Protein AF-A0A8R1DMJ0-F1 (afdb_monomer)

Sequence (133 aa):
MSSGPLTRLLKRMRRQTAASEVAPQVSRAVKECQLEQLVHCAEQLGNLHDYQTLLNLYVEALCESGSERKLKNVINELSRSGAPLQVCGLRRAALCDDVIQTIKQRQPAIASRIASGSTTATSIGNTMIRTLF

Secondary structure (DSSP, 8-state):
-PPPHHHHHHHHHHTT---TTS-HHHHHHHHHHHHHHHHHHHHHTT-HHHHHHHHHHHHHHHHHHT-HHHHHHHHHHHT-TTS-SEETTEEHHHHHHHHHHHHHHH-HHHHHHHHHTTS--------------

Foldseek 3Di:
DDDDPLSVVVVVVVVVPPPVPDDPVVVLVVQLVSLVVQLVVCQVVLPPRSNLVSLVVNLVSCLVVVVLVVLLVLLCVLVPPPDDCDGSNHGSVVSSVVSLVVCCVRPVVSSVVSVVVVPPPDDDDDPDDDDDD

Structure (mmCIF, N/CA/C/O backbone):
data_AF-A0A8R1DMJ0-F1
#
_entry.id   AF-A0A8R1DMJ0-F1
#
loop_
_atom_site.group_PDB
_atom_site.id
_atom_site.type_symbol
_atom_site.label_atom_id
_atom_site.label_alt_id
_atom_site.label_comp_id
_atom_site.label_asym_id
_atom_site.label_entity_id
_atom_site.label_seq_id
_atom_site.pdbx_PDB_ins_code
_atom_site.Cartn_x
_atom_site.Cartn_y
_atom_site.Cartn_z
_atom_site.occupancy
_atom_site.B_iso_or_equiv
_atom_site.auth_seq_id
_atom_site.auth_comp_id
_atom_site.auth_asym_id
_atom_site.auth_atom_id
_atom_site.pdbx_PDB_model_num
ATOM 1 N N . MET A 1 1 ? 0.442 -17.582 11.176 1.00 44.44 1 MET A N 1
ATOM 2 C CA . MET A 1 1 ? -0.568 -16.525 10.941 1.00 44.44 1 MET A CA 1
ATOM 3 C C . MET A 1 1 ? -1.262 -16.809 9.615 1.00 44.44 1 MET A C 1
ATOM 5 O O . MET A 1 1 ? -0.574 -17.037 8.626 1.00 44.44 1 MET A O 1
ATOM 9 N N . SER A 1 2 ? -2.589 -16.932 9.609 1.00 52.56 2 SER A N 1
ATOM 10 C CA . SER A 1 2 ? -3.360 -17.360 8.432 1.00 52.56 2 SER A CA 1
ATOM 11 C C . SER A 1 2 ? -3.379 -16.252 7.367 1.00 52.56 2 SER A C 1
ATOM 13 O O . SER A 1 2 ? -3.901 -15.171 7.615 1.00 52.56 2 SER A O 1
ATOM 15 N N . SER A 1 3 ? -2.804 -16.518 6.189 1.00 68.44 3 SER A N 1
ATOM 16 C CA . SER A 1 3 ? -2.891 -15.640 5.010 1.00 68.44 3 SER A CA 1
ATOM 17 C C . SER A 1 3 ? -4.331 -15.633 4.503 1.00 68.44 3 SER A C 1
ATOM 19 O O . SER A 1 3 ? -4.871 -16.709 4.222 1.00 68.44 3 SER A O 1
ATOM 21 N N . GLY A 1 4 ? -4.940 -14.453 4.384 1.00 79.50 4 GLY A N 1
ATOM 22 C CA . GLY A 1 4 ? -6.288 -14.304 3.847 1.00 79.50 4 GLY A CA 1
ATOM 23 C C . GLY A 1 4 ? -6.390 -14.689 2.359 1.00 79.50 4 GLY A C 1
ATOM 24 O O . GLY A 1 4 ? -5.383 -14.962 1.690 1.00 79.50 4 GLY A O 1
ATOM 25 N N . PRO A 1 5 ? -7.616 -14.842 1.836 1.00 85.19 5 PRO A N 1
ATOM 26 C CA . PRO A 1 5 ? -7.850 -15.285 0.464 1.00 85.19 5 PRO A CA 1
ATOM 27 C C . PRO A 1 5 ? -7.147 -14.422 -0.595 1.00 85.19 5 PRO A C 1
ATOM 29 O O . PRO A 1 5 ? -6.589 -14.989 -1.540 1.00 85.19 5 PRO A O 1
ATOM 32 N N . LEU A 1 6 ? -7.099 -13.096 -0.432 1.00 87.12 6 LEU A N 1
ATOM 33 C CA . LEU A 1 6 ? -6.484 -12.200 -1.417 1.00 87.12 6 LEU A CA 1
ATOM 34 C C . LEU A 1 6 ? -4.959 -12.261 -1.379 1.00 87.12 6 LEU A C 1
ATOM 36 O O . LEU A 1 6 ? -4.318 -12.310 -2.428 1.00 87.12 6 LEU A O 1
ATOM 40 N N . THR A 1 7 ? -4.350 -12.358 -0.197 1.00 83.88 7 THR A N 1
ATOM 41 C CA . THR A 1 7 ? -2.896 -12.566 -0.098 1.00 83.88 7 THR A CA 1
ATOM 42 C C . THR A 1 7 ? -2.461 -13.915 -0.680 1.00 83.88 7 THR A C 1
ATOM 44 O O . THR A 1 7 ? -1.400 -14.007 -1.306 1.00 83.88 7 THR A O 1
ATOM 47 N N . ARG A 1 8 ? -3.285 -14.967 -0.558 1.00 85.44 8 ARG A N 1
ATOM 48 C CA . ARG A 1 8 ? -3.045 -16.249 -1.249 1.00 85.44 8 ARG A CA 1
ATOM 49 C C . ARG A 1 8 ? -3.163 -16.117 -2.768 1.00 85.44 8 ARG A C 1
ATOM 51 O O . ARG A 1 8 ? -2.340 -16.697 -3.479 1.00 85.44 8 ARG A O 1
ATOM 58 N N . LEU A 1 9 ? -4.141 -15.357 -3.260 1.00 83.88 9 LEU A N 1
ATOM 59 C CA . LEU A 1 9 ? -4.304 -15.079 -4.688 1.00 83.88 9 LEU A CA 1
ATOM 60 C C . LEU A 1 9 ? -3.104 -14.302 -5.249 1.00 83.88 9 LEU A C 1
ATOM 62 O O . LEU A 1 9 ? -2.508 -14.744 -6.229 1.00 83.88 9 LEU A O 1
ATOM 66 N N . LEU A 1 10 ? -2.668 -13.235 -4.573 1.00 84.50 10 LEU A N 1
ATOM 67 C CA . LEU A 1 10 ? -1.479 -12.456 -4.941 1.00 84.50 10 LEU A CA 1
ATOM 68 C C . LEU A 1 10 ? -0.238 -13.352 -5.086 1.00 84.50 10 LEU A C 1
ATOM 70 O O . LEU A 1 10 ? 0.507 -13.240 -6.059 1.00 84.50 10 LEU A O 1
ATOM 74 N N . LYS A 1 11 ? -0.019 -14.280 -4.143 1.00 83.19 11 LYS A N 1
ATOM 75 C CA . LYS A 1 11 ? 1.100 -15.237 -4.215 1.00 83.19 11 LYS A CA 1
ATOM 76 C C . LYS A 1 11 ? 1.032 -16.128 -5.455 1.00 83.19 11 LYS A C 1
ATOM 78 O O . LYS A 1 11 ? 2.079 -16.452 -6.010 1.00 83.19 11 LYS A O 1
ATOM 83 N N . ARG A 1 12 ? -0.169 -16.530 -5.884 1.00 81.56 12 ARG A N 1
ATOM 84 C CA . ARG A 1 12 ? -0.363 -17.315 -7.113 1.00 81.56 12 ARG A CA 1
ATOM 85 C C . ARG A 1 12 ? -0.101 -16.468 -8.356 1.00 81.56 12 ARG A C 1
ATOM 87 O O . ARG A 1 12 ? 0.644 -16.912 -9.219 1.00 81.56 12 ARG A O 1
ATOM 94 N N . MET A 1 13 ? -0.619 -15.241 -8.397 1.00 78.31 13 MET A N 1
ATOM 95 C CA . MET A 1 13 ? -0.413 -14.318 -9.518 1.00 78.31 13 MET A CA 1
ATOM 96 C C . MET A 1 13 ? 1.066 -13.965 -9.705 1.00 78.31 13 MET A C 1
ATOM 98 O O . MET A 1 13 ? 1.580 -14.060 -10.811 1.00 78.31 13 MET A O 1
ATOM 102 N N . ARG A 1 14 ? 1.803 -13.669 -8.625 1.00 72.69 14 ARG A N 1
ATOM 103 C CA . ARG A 1 14 ? 3.249 -13.375 -8.695 1.00 72.69 14 ARG A CA 1
ATOM 104 C C . ARG A 1 14 ? 4.078 -14.480 -9.349 1.00 72.69 14 ARG A C 1
ATOM 106 O O . ARG A 1 14 ? 5.095 -14.177 -9.958 1.00 72.69 14 ARG A O 1
ATOM 113 N N . ARG A 1 15 ? 3.664 -15.745 -9.226 1.00 64.56 15 ARG A N 1
ATOM 114 C CA . ARG A 1 15 ? 4.347 -16.875 -9.879 1.00 64.56 15 ARG A CA 1
ATOM 115 C C . ARG A 1 15 ? 4.137 -16.902 -11.396 1.00 64.56 15 ARG A C 1
ATOM 117 O O . ARG A 1 15 ? 4.883 -17.589 -12.077 1.00 64.56 15 ARG A O 1
ATOM 124 N N . GLN A 1 16 ? 3.141 -16.181 -11.907 1.00 60.47 16 GLN A N 1
ATOM 125 C CA . GLN A 1 16 ? 2.751 -16.176 -13.317 1.00 60.47 16 GLN A CA 1
ATOM 126 C C . GLN A 1 16 ? 3.253 -14.931 -14.075 1.00 60.47 16 GLN A C 1
ATOM 128 O O . GLN A 1 16 ? 3.423 -14.996 -15.285 1.00 60.47 16 GLN A O 1
ATOM 133 N N . THR A 1 17 ? 3.531 -13.813 -13.392 1.00 56.56 17 THR A N 1
ATOM 134 C CA . THR A 1 17 ? 3.771 -12.496 -14.031 1.00 56.56 17 THR A CA 1
ATOM 135 C C . THR A 1 17 ? 5.246 -12.139 -14.293 1.00 56.56 17 THR A C 1
ATOM 137 O O . THR A 1 17 ? 5.575 -10.966 -14.460 1.00 56.56 17 THR A O 1
ATOM 140 N N . ALA A 1 18 ? 6.171 -13.099 -14.343 1.00 56.38 18 ALA A N 1
ATOM 141 C CA . ALA A 1 18 ? 7.570 -12.815 -14.687 1.00 56.38 18 ALA A CA 1
ATOM 142 C C . ALA A 1 18 ? 7.751 -12.654 -16.213 1.00 56.38 18 ALA A C 1
ATOM 144 O O . ALA A 1 18 ? 8.361 -13.491 -16.870 1.00 56.38 18 ALA A O 1
ATOM 145 N N . ALA A 1 19 ? 7.192 -11.589 -16.793 1.00 59.38 19 ALA A N 1
ATOM 146 C CA . ALA A 1 19 ? 7.379 -11.260 -18.204 1.00 59.38 19 ALA A CA 1
ATOM 147 C C . ALA A 1 19 ? 8.686 -10.468 -18.382 1.00 59.38 19 ALA A C 1
ATOM 149 O O . ALA A 1 19 ? 8.733 -9.267 -18.117 1.00 59.38 19 ALA A O 1
ATOM 150 N N . SER A 1 20 ? 9.751 -11.152 -18.813 1.00 60.69 20 SER A N 1
ATOM 151 C CA . SER A 1 20 ? 11.098 -10.582 -19.005 1.00 60.69 20 SER A CA 1
ATOM 152 C C . SER A 1 20 ? 11.170 -9.459 -20.053 1.00 60.69 20 SER A C 1
ATOM 154 O O . SER A 1 20 ? 12.173 -8.755 -20.117 1.00 60.69 20 SER A O 1
ATOM 156 N N . GLU A 1 21 ? 10.134 -9.292 -20.875 1.00 79.38 21 GLU A N 1
ATOM 157 C CA . GLU A 1 21 ? 10.122 -8.364 -22.016 1.00 79.38 21 GLU A CA 1
ATOM 158 C C . GLU A 1 21 ? 9.532 -6.982 -21.686 1.00 79.38 21 GLU A C 1
ATOM 160 O O . GLU A 1 21 ? 9.609 -6.057 -22.492 1.00 79.38 21 GLU A O 1
ATOM 165 N N . VAL A 1 22 ? 8.937 -6.805 -20.502 1.00 81.25 22 VAL A N 1
ATOM 166 C CA . VAL A 1 22 ? 8.237 -5.562 -20.146 1.00 81.25 22 VAL A CA 1
ATOM 167 C C . VAL A 1 22 ? 9.193 -4.562 -19.497 1.00 81.25 22 VAL A C 1
ATOM 169 O O . VAL A 1 22 ? 9.909 -4.888 -18.549 1.00 81.25 22 VAL A O 1
ATOM 172 N N . ALA A 1 23 ? 9.148 -3.304 -19.949 1.00 85.88 23 ALA A N 1
ATOM 173 C CA . ALA A 1 23 ? 9.940 -2.224 -19.368 1.00 85.88 23 ALA A CA 1
ATOM 174 C C . ALA A 1 23 ? 9.731 -2.126 -17.835 1.00 85.88 23 ALA A C 1
ATOM 176 O O . ALA A 1 23 ? 8.584 -2.130 -17.369 1.00 85.88 23 ALA A O 1
ATOM 177 N N . PRO A 1 24 ? 10.795 -1.946 -17.024 1.00 83.75 24 PRO A N 1
ATOM 178 C CA . PRO A 1 24 ? 10.689 -1.954 -15.560 1.00 83.75 24 PRO A CA 1
ATOM 179 C C . PRO A 1 24 ? 9.730 -0.906 -14.983 1.00 83.75 24 PRO A C 1
ATOM 181 O O . PRO A 1 24 ? 9.188 -1.078 -13.893 1.00 83.75 24 PRO A O 1
ATOM 184 N N . GLN A 1 25 ? 9.528 0.207 -15.691 1.00 87.06 25 GLN A N 1
ATOM 185 C CA . GLN A 1 25 ? 8.574 1.248 -15.301 1.00 87.06 25 GLN A CA 1
ATOM 186 C C . GLN A 1 25 ? 7.124 0.777 -15.466 1.00 87.06 25 GLN A C 1
ATOM 188 O O . GLN A 1 25 ? 6.313 0.967 -14.563 1.00 87.06 25 GLN A O 1
ATOM 193 N N . VAL A 1 26 ? 6.819 0.100 -16.576 1.00 87.69 26 VAL A N 1
ATOM 194 C CA . VAL A 1 26 ? 5.491 -0.464 -16.852 1.00 87.69 26 VAL A CA 1
ATOM 195 C C . VAL A 1 26 ? 5.182 -1.585 -15.862 1.00 87.69 26 VAL A C 1
ATOM 197 O O . VAL A 1 26 ? 4.115 -1.591 -15.258 1.00 87.69 26 VAL A O 1
ATOM 200 N N . SER A 1 27 ? 6.145 -2.476 -15.611 1.00 86.38 27 SER A N 1
ATOM 201 C CA . SER A 1 27 ? 6.006 -3.538 -14.606 1.00 86.38 27 SER A CA 1
ATOM 202 C C . SER A 1 27 ? 5.719 -2.975 -13.204 1.00 86.38 27 SER A C 1
ATOM 204 O O . SER A 1 27 ? 4.813 -3.449 -12.513 1.00 86.38 27 SER A O 1
ATOM 206 N N . ARG A 1 28 ? 6.411 -1.895 -12.806 1.00 87.44 28 ARG A N 1
ATOM 207 C CA . ARG A 1 28 ? 6.132 -1.184 -11.547 1.00 87.44 28 ARG A CA 1
ATOM 208 C C . ARG A 1 28 ? 4.727 -0.587 -11.512 1.00 87.44 28 ARG A C 1
ATOM 210 O O . ARG A 1 28 ? 4.019 -0.814 -10.537 1.00 87.44 28 ARG A O 1
ATOM 217 N N . ALA A 1 29 ? 4.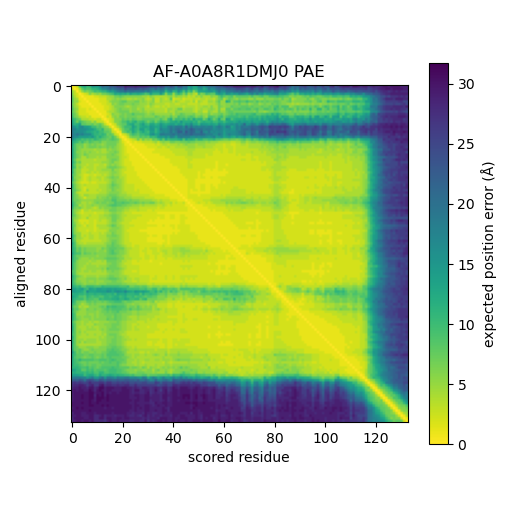300 0.109 -12.563 1.00 89.19 29 ALA A N 1
ATOM 218 C CA . ALA A 1 29 ? 2.959 0.691 -12.630 1.00 89.19 29 ALA A CA 1
ATOM 219 C C . ALA A 1 29 ? 1.858 -0.381 -12.541 1.00 89.19 29 ALA A C 1
ATOM 221 O O . ALA A 1 29 ? 0.889 -0.211 -11.805 1.00 89.19 29 ALA A O 1
ATOM 222 N N . VAL A 1 30 ? 2.034 -1.520 -13.220 1.00 90.12 30 VAL A N 1
ATOM 223 C CA . VAL A 1 30 ? 1.108 -2.660 -13.133 1.00 90.12 30 VAL A CA 1
ATOM 224 C C . VAL A 1 30 ? 1.067 -3.227 -11.713 1.00 90.12 30 VAL A C 1
ATOM 226 O O . VAL A 1 30 ? -0.022 -3.445 -11.186 1.00 90.12 30 VAL A O 1
ATOM 229 N N . LYS A 1 31 ? 2.227 -3.417 -11.065 1.00 89.75 31 LYS A N 1
ATOM 230 C CA . LYS A 1 31 ? 2.311 -3.869 -9.664 1.00 89.75 31 LYS A CA 1
ATOM 231 C C . LYS A 1 31 ? 1.567 -2.913 -8.728 1.00 89.75 31 LYS A C 1
ATOM 233 O O . LYS A 1 31 ? 0.823 -3.379 -7.870 1.00 89.75 31 LYS A O 1
ATOM 238 N N . GLU A 1 32 ? 1.743 -1.602 -8.891 1.00 92.38 32 GLU A N 1
ATOM 239 C CA . GLU A 1 32 ? 1.021 -0.600 -8.099 1.00 92.38 32 GLU A CA 1
ATOM 240 C C . GLU A 1 32 ? -0.495 -0.697 -8.298 1.00 92.38 32 GLU A C 1
ATOM 242 O O . GLU A 1 32 ? -1.216 -0.797 -7.312 1.00 92.38 32 GLU A O 1
ATOM 247 N N . CYS A 1 33 ? -0.976 -0.712 -9.546 1.00 92.81 33 CYS A N 1
ATOM 248 C CA . CYS A 1 33 ? -2.410 -0.796 -9.843 1.00 92.81 33 CYS A CA 1
ATOM 249 C C . CYS A 1 33 ? -3.034 -2.096 -9.316 1.00 92.81 33 CYS A C 1
ATOM 251 O O . CYS A 1 33 ? -4.139 -2.082 -8.781 1.00 92.81 33 CYS A O 1
ATOM 253 N N . GLN A 1 34 ? -2.327 -3.224 -9.434 1.00 91.94 34 GLN A N 1
ATOM 254 C CA . GLN A 1 34 ? -2.787 -4.504 -8.892 1.00 91.94 34 GLN A CA 1
ATOM 255 C C . GLN A 1 34 ? -2.910 -4.462 -7.368 1.00 91.94 34 GLN A C 1
ATOM 257 O O . GLN A 1 34 ? -3.894 -4.950 -6.818 1.00 91.94 34 GLN A O 1
ATOM 262 N N . LEU A 1 35 ? -1.920 -3.891 -6.677 1.00 94.12 35 LEU A N 1
ATOM 263 C CA . LEU A 1 35 ? -1.955 -3.771 -5.220 1.00 94.12 35 LEU A CA 1
ATOM 264 C C . LEU A 1 35 ? -3.069 -2.824 -4.763 1.00 94.12 35 LEU A C 1
ATOM 266 O O . LEU A 1 35 ? -3.802 -3.177 -3.847 1.00 94.12 35 LEU A O 1
ATOM 270 N N . GLU A 1 36 ? -3.249 -1.688 -5.435 1.00 95.25 36 GLU A N 1
ATOM 271 C CA . GLU A 1 36 ? -4.339 -0.737 -5.180 1.00 95.25 36 GLU A CA 1
ATOM 272 C C . GLU A 1 36 ? -5.718 -1.404 -5.303 1.00 95.25 36 GLU A C 1
ATOM 274 O O . GLU A 1 36 ? -6.531 -1.346 -4.380 1.00 95.25 36 GLU A O 1
ATOM 279 N N . GLN A 1 37 ? -5.958 -2.137 -6.394 1.00 94.75 37 GLN A N 1
ATOM 280 C CA . GLN A 1 37 ? -7.198 -2.895 -6.583 1.00 94.75 37 GLN A CA 1
ATOM 281 C C . GLN A 1 37 ? -7.405 -3.952 -5.494 1.00 94.75 37 GLN A C 1
ATOM 283 O O . GLN A 1 37 ? -8.510 -4.098 -4.974 1.00 94.75 37 GLN A O 1
ATOM 288 N N . LEU A 1 38 ? -6.350 -4.676 -5.112 1.00 94.00 38 LEU A N 1
ATOM 289 C CA . LEU A 1 38 ? -6.439 -5.694 -4.068 1.00 94.00 38 LEU A CA 1
ATOM 290 C C . LEU A 1 38 ? -6.735 -5.093 -2.688 1.00 94.00 38 LEU A C 1
ATOM 292 O O . LEU A 1 38 ? -7.477 -5.713 -1.927 1.00 94.00 38 LEU A O 1
ATOM 296 N N . VAL A 1 39 ? -6.217 -3.901 -2.370 1.00 95.31 39 VAL A N 1
ATOM 297 C CA . VAL A 1 39 ? -6.578 -3.166 -1.144 1.00 95.31 39 VAL A CA 1
ATOM 298 C C . VAL A 1 39 ? -8.073 -2.849 -1.136 1.00 95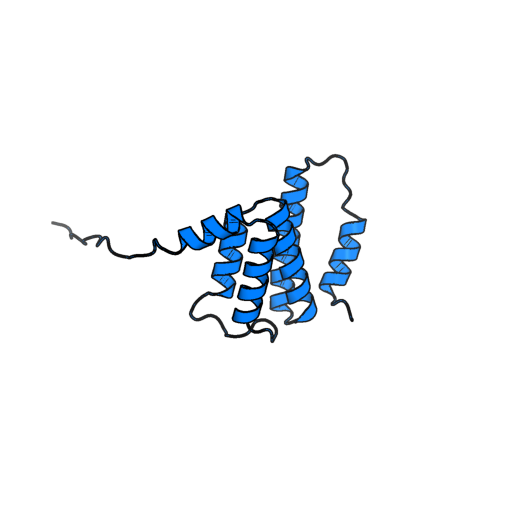.31 39 VAL A C 1
ATOM 300 O O . VAL A 1 39 ? -8.748 -3.165 -0.156 1.00 95.31 39 VAL A O 1
ATOM 303 N N . HIS A 1 40 ? -8.618 -2.326 -2.239 1.00 94.06 40 HIS A N 1
ATOM 304 C CA . HIS A 1 40 ? -10.056 -2.061 -2.350 1.00 94.06 40 HIS A CA 1
ATOM 305 C C . HIS A 1 40 ? -10.902 -3.334 -2.221 1.00 94.06 40 HIS A C 1
ATOM 307 O O . HIS A 1 40 ? -11.904 -3.338 -1.504 1.00 94.06 40 HIS A O 1
ATOM 313 N N . CYS A 1 41 ? -10.492 -4.440 -2.848 1.00 94.25 41 CYS A N 1
ATOM 314 C CA . CYS A 1 41 ? -11.180 -5.721 -2.682 1.00 94.25 41 CYS A CA 1
ATOM 315 C C . CYS A 1 41 ? -11.132 -6.211 -1.227 1.00 94.25 41 CYS A C 1
ATOM 317 O O . CYS A 1 41 ? -12.130 -6.716 -0.717 1.00 94.25 41 CYS A O 1
ATOM 319 N N . ALA A 1 42 ? -9.993 -6.068 -0.544 1.00 93.62 42 ALA A N 1
ATOM 320 C CA . ALA A 1 42 ? -9.857 -6.474 0.853 1.00 93.62 42 ALA A CA 1
ATOM 321 C C . ALA A 1 42 ? -10.762 -5.653 1.777 1.00 93.62 42 ALA A C 1
ATOM 323 O O . ALA A 1 42 ? -11.358 -6.212 2.701 1.00 93.62 42 ALA A O 1
ATOM 324 N N . GLU A 1 43 ? -10.903 -4.357 1.482 1.00 93.56 43 GLU A N 1
ATOM 325 C CA . GLU A 1 43 ? -11.811 -3.457 2.187 1.00 93.56 43 GLU A CA 1
ATOM 326 C C . GLU A 1 43 ? -13.265 -3.910 2.058 1.00 93.56 43 GLU A C 1
ATOM 328 O O . GLU A 1 43 ? -13.950 -4.096 3.063 1.00 93.56 43 GLU A O 1
ATOM 333 N N . GLN A 1 44 ? -13.708 -4.172 0.824 1.00 92.69 44 GLN A N 1
ATOM 334 C CA . GLN A 1 44 ? -15.068 -4.625 0.521 1.00 92.69 44 GLN A CA 1
ATOM 335 C C . GLN A 1 44 ? -15.399 -5.985 1.144 1.00 92.69 44 GLN A C 1
ATOM 337 O O . GLN A 1 44 ? -16.525 -6.206 1.582 1.00 92.69 44 GLN A O 1
ATOM 342 N N . LEU A 1 45 ? -14.421 -6.892 1.212 1.00 92.19 45 LEU A N 1
ATOM 343 C CA . LEU A 1 45 ? -14.576 -8.189 1.874 1.00 92.19 45 LEU A CA 1
ATOM 344 C C . LEU A 1 45 ? -14.572 -8.086 3.407 1.00 92.19 45 LEU A C 1
ATOM 346 O O . LEU A 1 45 ? -14.844 -9.082 4.078 1.00 92.19 45 LEU A O 1
ATOM 350 N N . GLY A 1 46 ? -14.215 -6.929 3.973 1.00 89.88 46 GLY A N 1
ATOM 351 C CA . GLY A 1 46 ? -14.105 -6.744 5.418 1.00 89.88 46 GLY A CA 1
ATOM 352 C C . GLY A 1 46 ? -12.992 -7.577 6.063 1.00 89.88 46 GLY A C 1
ATOM 353 O O . GLY A 1 46 ? -13.013 -7.791 7.275 1.00 89.88 46 GLY A O 1
ATOM 354 N N . ASN A 1 47 ? -12.024 -8.081 5.286 1.00 89.94 47 ASN A N 1
ATOM 355 C CA . ASN A 1 47 ? -10.976 -8.954 5.808 1.00 89.94 47 ASN A CA 1
ATOM 356 C C . ASN A 1 47 ? -9.808 -8.129 6.364 1.00 89.94 47 ASN A C 1
ATOM 358 O O . ASN A 1 47 ? -8.936 -7.685 5.620 1.00 89.94 47 ASN A O 1
ATOM 362 N N . LEU A 1 48 ? -9.773 -7.988 7.690 1.00 91.31 48 LEU A N 1
ATOM 363 C CA . LEU A 1 48 ? -8.737 -7.270 8.439 1.00 91.31 48 LEU A CA 1
ATOM 364 C C . LEU A 1 48 ? -7.304 -7.639 8.016 1.00 91.31 48 LEU A C 1
ATOM 366 O O . LEU A 1 48 ? -6.477 -6.763 7.767 1.00 91.31 48 LEU A O 1
ATOM 370 N N . HIS A 1 49 ? -7.004 -8.937 7.923 1.00 89.44 49 HIS A N 1
ATOM 371 C CA . HIS A 1 49 ? -5.645 -9.414 7.664 1.00 89.44 49 HIS A CA 1
ATOM 372 C C . HIS A 1 49 ? -5.191 -9.150 6.229 1.00 89.44 49 HIS A C 1
ATOM 374 O O . HIS A 1 49 ? -4.051 -8.730 6.016 1.00 89.44 49 HIS A O 1
ATOM 380 N N . ASP A 1 50 ? -6.063 -9.393 5.248 1.00 91.94 50 ASP A N 1
ATOM 381 C CA . ASP A 1 50 ? -5.771 -9.081 3.852 1.00 91.94 50 ASP A CA 1
ATOM 382 C C . ASP A 1 50 ? -5.631 -7.572 3.664 1.00 91.94 50 ASP A C 1
ATOM 384 O O . ASP A 1 50 ? -4.656 -7.151 3.047 1.00 91.94 50 ASP A O 1
ATOM 388 N N . TYR A 1 51 ? -6.522 -6.762 4.248 1.00 94.69 51 TYR A N 1
ATOM 389 C CA . TYR A 1 51 ? -6.471 -5.307 4.110 1.00 94.69 51 TYR A CA 1
ATOM 390 C C . TYR A 1 51 ? -5.158 -4.739 4.648 1.00 94.69 51 TYR A C 1
ATOM 392 O O . TYR A 1 51 ? -4.441 -4.061 3.916 1.00 94.69 51 TYR A O 1
ATOM 400 N N . GLN A 1 52 ? -4.781 -5.088 5.883 1.00 93.75 52 GLN A N 1
ATOM 401 C CA . GLN A 1 52 ? -3.533 -4.610 6.481 1.00 93.75 52 GLN A CA 1
ATOM 402 C C . GLN A 1 52 ? -2.304 -5.063 5.684 1.00 93.75 52 GLN A C 1
ATOM 404 O O . GLN A 1 52 ? -1.401 -4.272 5.415 1.00 93.75 52 GLN A O 1
ATOM 409 N N . THR A 1 53 ? -2.267 -6.335 5.275 1.00 94.06 53 THR A N 1
ATOM 410 C CA . THR A 1 53 ? -1.121 -6.876 4.532 1.00 94.06 53 THR A CA 1
ATOM 411 C C . THR A 1 53 ? -0.989 -6.220 3.160 1.00 94.06 53 THR A C 1
ATOM 413 O O . THR A 1 53 ? 0.113 -5.861 2.751 1.00 94.06 53 THR A O 1
ATOM 416 N N . LEU A 1 54 ? -2.096 -6.064 2.435 1.00 95.50 54 LEU A N 1
ATOM 417 C CA . LEU A 1 54 ? -2.101 -5.479 1.097 1.00 95.50 54 LEU A CA 1
ATOM 418 C C . LEU A 1 54 ? -1.828 -3.977 1.139 1.00 95.50 54 LEU A C 1
ATOM 420 O O . LEU A 1 54 ? -1.091 -3.498 0.282 1.00 95.50 54 LEU A O 1
ATOM 424 N N . LEU A 1 55 ? -2.331 -3.260 2.149 1.00 96.19 55 LEU A N 1
ATOM 425 C CA . LEU A 1 55 ? -2.022 -1.846 2.359 1.00 96.19 55 LEU A CA 1
ATOM 426 C C . LEU A 1 55 ? -0.521 -1.650 2.591 1.00 96.19 55 LEU A C 1
ATOM 428 O O . LEU A 1 55 ? 0.090 -0.818 1.926 1.00 96.19 55 LEU A O 1
ATOM 432 N N . ASN A 1 56 ? 0.094 -2.466 3.452 1.00 95.38 56 ASN A N 1
ATOM 433 C CA . ASN A 1 56 ? 1.538 -2.409 3.686 1.00 95.38 56 ASN A CA 1
ATOM 434 C C . ASN A 1 56 ? 2.333 -2.701 2.405 1.00 95.38 56 ASN A C 1
ATOM 436 O O . ASN A 1 56 ? 3.224 -1.935 2.049 1.00 95.38 56 ASN A O 1
ATOM 440 N N . LEU A 1 57 ? 1.972 -3.754 1.661 1.00 95.06 57 LEU A N 1
ATOM 441 C CA . LEU A 1 57 ? 2.623 -4.083 0.387 1.00 95.06 57 LEU A CA 1
ATOM 442 C C . LEU A 1 57 ? 2.454 -2.979 -0.664 1.00 95.06 57 LEU A C 1
ATOM 444 O O . LEU A 1 57 ? 3.370 -2.733 -1.449 1.00 95.06 57 LEU A O 1
ATOM 448 N N . TYR A 1 58 ? 1.287 -2.334 -0.700 1.00 96.62 58 TYR A N 1
ATOM 449 C CA . TYR A 1 58 ? 1.018 -1.219 -1.597 1.00 96.62 58 TYR A CA 1
ATOM 450 C C . TYR A 1 58 ? 1.899 -0.019 -1.249 1.00 96.62 58 TYR A C 1
ATOM 452 O O . TYR A 1 58 ? 2.613 0.479 -2.115 1.00 96.62 58 TYR A O 1
ATOM 460 N N . VAL A 1 59 ? 1.929 0.389 0.022 1.00 96.88 59 VAL A N 1
ATOM 461 C CA . VAL A 1 59 ? 2.761 1.503 0.500 1.00 96.88 59 VAL A CA 1
ATOM 462 C C . VAL A 1 59 ? 4.245 1.24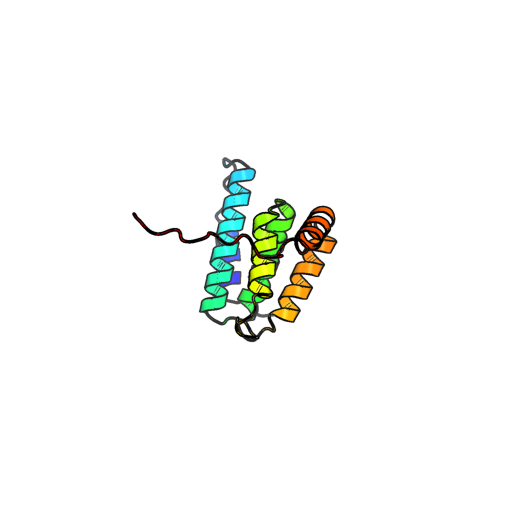2 0.252 1.00 96.88 59 VAL A C 1
ATOM 464 O O . VAL A 1 59 ? 4.944 2.138 -0.222 1.00 96.88 59 VAL A O 1
ATOM 467 N N . GLU A 1 60 ? 4.733 0.025 0.501 1.00 94.88 60 GLU A N 1
ATOM 468 C CA . GLU A 1 60 ? 6.109 -0.359 0.174 1.00 94.88 60 GLU A CA 1
ATOM 469 C C . GLU A 1 60 ? 6.394 -0.222 -1.325 1.00 94.88 60 GLU A C 1
ATOM 471 O O . GLU A 1 60 ? 7.393 0.391 -1.700 1.00 94.88 60 GLU A O 1
ATOM 476 N N . ALA A 1 61 ? 5.499 -0.710 -2.191 1.00 94.12 61 ALA A N 1
ATOM 477 C CA . ALA A 1 61 ? 5.657 -0.584 -3.639 1.00 94.12 61 ALA A CA 1
ATOM 478 C C . ALA A 1 61 ? 5.674 0.884 -4.104 1.00 94.12 61 ALA A C 1
ATOM 480 O O . ALA A 1 61 ? 6.472 1.236 -4.971 1.00 94.12 61 ALA A O 1
ATOM 481 N N . LEU A 1 62 ? 4.844 1.745 -3.506 1.00 95.75 62 LEU A N 1
ATOM 482 C CA . LEU A 1 62 ? 4.842 3.186 -3.776 1.00 95.75 62 LEU A CA 1
ATOM 483 C C . LEU A 1 62 ? 6.121 3.878 -3.285 1.00 95.75 62 LEU A C 1
ATOM 485 O O . LEU A 1 62 ? 6.597 4.829 -3.907 1.00 95.75 62 LEU A O 1
ATOM 489 N N . CYS A 1 63 ? 6.694 3.408 -2.175 1.00 94.88 63 CYS A N 1
ATOM 490 C CA . CYS A 1 63 ? 7.981 3.893 -1.687 1.00 94.88 63 CYS A CA 1
ATOM 491 C C . CYS A 1 63 ? 9.126 3.459 -2.612 1.00 94.88 63 CYS A C 1
ATOM 493 O O . CYS A 1 63 ? 10.010 4.262 -2.892 1.00 94.88 63 CYS A O 1
ATOM 495 N N . GLU A 1 64 ? 9.113 2.225 -3.120 1.00 92.38 64 GLU A N 1
ATOM 496 C CA . GLU A 1 64 ? 10.100 1.724 -4.092 1.00 92.38 64 GLU A CA 1
ATOM 497 C C . GLU A 1 64 ? 10.072 2.513 -5.412 1.00 92.38 64 GLU A C 1
ATOM 499 O O . GLU A 1 64 ? 11.113 2.740 -6.030 1.00 92.38 64 GLU A O 1
ATOM 504 N N . SER A 1 65 ? 8.887 2.921 -5.871 1.00 91.69 65 SER A N 1
ATOM 505 C CA . SER A 1 65 ? 8.718 3.675 -7.117 1.00 91.69 65 SER A CA 1
ATOM 506 C C . SER A 1 65 ? 8.884 5.187 -6.962 1.00 91.69 65 SER A C 1
ATOM 508 O O . SER A 1 65 ? 9.128 5.864 -7.961 1.00 91.69 65 SER A O 1
ATOM 510 N N . GLY A 1 66 ? 8.780 5.718 -5.740 1.00 91.94 66 GLY A N 1
ATOM 511 C CA . GLY A 1 66 ? 8.801 7.158 -5.475 1.00 91.94 66 GLY A CA 1
ATOM 512 C C . GLY A 1 66 ? 7.492 7.868 -5.844 1.00 91.94 66 GLY A C 1
ATOM 513 O O . GLY A 1 66 ? 7.499 9.069 -6.113 1.00 91.94 66 GLY A O 1
ATOM 514 N N . SER A 1 67 ? 6.367 7.147 -5.864 1.00 92.69 67 SER A N 1
ATOM 515 C CA . SER A 1 67 ? 5.039 7.645 -6.253 1.00 92.69 67 SER A CA 1
ATOM 516 C C . SER A 1 67 ? 4.410 8.573 -5.194 1.00 92.69 67 SER A C 1
ATOM 518 O O . SER A 1 67 ? 3.404 8.247 -4.560 1.00 92.69 67 SER A O 1
ATOM 520 N N . GLU A 1 68 ? 4.975 9.774 -5.022 1.00 94.00 68 GLU A N 1
ATOM 521 C CA . GLU A 1 68 ? 4.593 10.769 -4.001 1.00 94.00 68 GLU A CA 1
ATOM 522 C C . GLU A 1 68 ? 3.094 11.116 -4.004 1.00 94.00 68 GLU A C 1
ATOM 524 O O . GLU A 1 68 ? 2.462 11.155 -2.948 1.00 94.00 68 GLU A O 1
ATOM 529 N N . ARG A 1 69 ? 2.487 11.305 -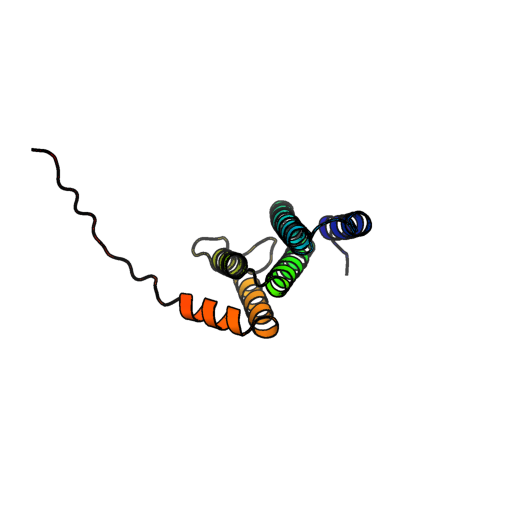5.185 1.00 93.62 69 ARG A N 1
ATOM 530 C CA . ARG A 1 69 ? 1.052 11.625 -5.301 1.00 93.62 69 ARG A CA 1
ATOM 531 C C . ARG A 1 69 ? 0.172 10.523 -4.706 1.00 93.62 69 ARG A C 1
ATOM 533 O O . ARG A 1 69 ? -0.772 10.824 -3.983 1.00 93.62 69 ARG A O 1
ATOM 540 N N . LYS A 1 70 ? 0.487 9.257 -4.996 1.00 95.12 70 LYS A N 1
ATOM 541 C CA . LYS A 1 70 ? -0.274 8.109 -4.486 1.00 95.12 70 LYS A CA 1
ATOM 542 C C . LYS A 1 70 ? -0.077 7.943 -2.979 1.00 95.12 70 LYS A C 1
ATOM 544 O O . LYS A 1 70 ? -1.056 7.744 -2.271 1.00 95.12 70 LYS A O 1
ATOM 549 N N . LEU A 1 71 ? 1.146 8.131 -2.475 1.00 95.62 71 LEU A N 1
ATOM 550 C CA . LEU A 1 71 ? 1.423 8.128 -1.031 1.00 95.62 71 LEU A CA 1
ATOM 551 C C . LEU A 1 71 ? 0.613 9.202 -0.290 1.00 95.62 71 LEU A C 1
ATOM 553 O O . LEU A 1 71 ? -0.001 8.916 0.737 1.00 95.62 71 LEU A O 1
ATOM 557 N N . LYS A 1 72 ? 0.547 10.421 -0.842 1.00 94.94 72 LYS A N 1
ATOM 558 C CA . LYS A 1 72 ? -0.283 11.500 -0.289 1.00 94.94 72 LYS A CA 1
ATOM 559 C C . LYS A 1 72 ? -1.770 11.135 -0.298 1.00 94.94 72 LYS A C 1
ATOM 561 O O . LYS A 1 72 ? -2.455 11.388 0.688 1.00 94.94 72 LYS A O 1
ATOM 566 N N . ASN A 1 73 ? -2.263 10.515 -1.370 1.00 95.06 73 ASN A N 1
ATOM 567 C CA . ASN A 1 73 ? -3.656 10.072 -1.454 1.00 95.06 73 ASN A CA 1
ATOM 568 C C . ASN A 1 73 ? -3.997 9.025 -0.385 1.00 95.06 73 ASN A C 1
ATOM 570 O O . ASN A 1 73 ? -5.030 9.165 0.261 1.00 95.06 73 ASN A O 1
ATOM 574 N N . VAL A 1 74 ? -3.119 8.044 -0.148 1.00 95.25 74 VAL A N 1
ATOM 575 C CA . VAL A 1 74 ? -3.313 7.030 0.906 1.00 95.25 74 VAL A CA 1
ATOM 576 C C . VAL A 1 74 ? -3.424 7.686 2.284 1.00 95.25 74 VAL A C 1
ATOM 578 O O . VAL A 1 74 ? -4.355 7.396 3.032 1.00 95.25 74 VAL A O 1
ATOM 581 N N . ILE A 1 75 ? -2.520 8.617 2.613 1.00 94.69 75 ILE A N 1
ATOM 582 C CA . ILE A 1 75 ? -2.565 9.348 3.890 1.00 94.69 75 ILE A CA 1
ATOM 583 C C . ILE A 1 75 ? -3.862 10.154 4.005 1.00 94.69 75 ILE A C 1
ATOM 585 O O . ILE A 1 75 ? -4.545 10.080 5.027 1.00 94.69 75 ILE A O 1
ATOM 589 N N . ASN A 1 76 ? -4.225 10.901 2.960 1.00 93.62 76 ASN A N 1
ATOM 590 C CA . ASN A 1 76 ? -5.449 11.703 2.934 1.00 93.62 76 ASN A CA 1
ATOM 591 C C . ASN A 1 76 ? -6.703 10.845 3.096 1.00 93.62 76 ASN A C 1
ATOM 593 O O . ASN A 1 76 ? -7.640 11.253 3.771 1.00 93.62 76 ASN A O 1
ATOM 597 N N . GLU A 1 77 ? -6.737 9.663 2.486 1.00 92.44 77 GLU A N 1
ATOM 598 C CA . GLU A 1 77 ? -7.848 8.738 2.637 1.00 92.44 77 GLU A CA 1
ATOM 599 C C . GLU A 1 77 ? -7.937 8.236 4.077 1.00 92.44 77 GLU A C 1
ATOM 601 O O . GLU A 1 77 ? -8.996 8.358 4.696 1.00 92.44 77 GLU A O 1
ATOM 606 N N . LEU A 1 78 ? -6.842 7.734 4.654 1.00 92.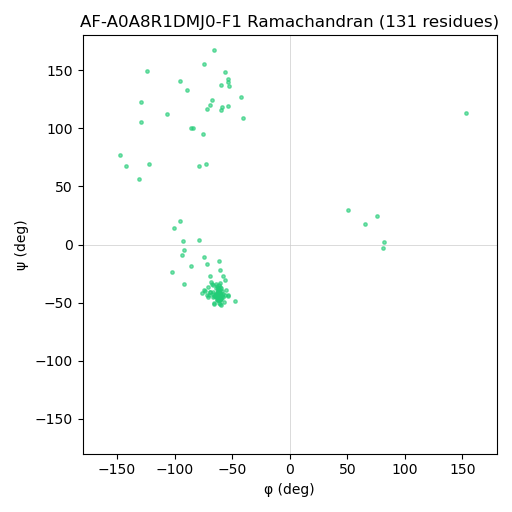25 78 LEU A N 1
ATOM 607 C CA . LEU A 1 78 ? -6.818 7.217 6.028 1.00 92.25 78 LEU A CA 1
ATOM 608 C C . LEU A 1 78 ? -7.163 8.293 7.072 1.00 92.25 78 LEU A C 1
ATOM 610 O O . LEU A 1 78 ? -7.862 7.988 8.037 1.00 92.25 78 LEU A O 1
ATOM 614 N N . SER A 1 79 ? -6.754 9.542 6.841 1.00 91.94 79 SER A N 1
ATOM 615 C CA . SER A 1 79 ? -7.010 10.701 7.714 1.00 91.94 79 SER A CA 1
ATOM 616 C C . SER A 1 79 ? -8.274 11.503 7.367 1.00 91.94 79 SER A C 1
ATOM 618 O O . SER A 1 79 ? -8.548 12.519 8.009 1.00 91.94 79 SER A O 1
ATOM 620 N N . ARG A 1 80 ? -9.062 11.073 6.371 1.00 90.94 80 ARG A N 1
ATOM 621 C CA . ARG A 1 80 ? -10.226 11.822 5.877 1.00 90.94 80 ARG A CA 1
ATOM 622 C C . ARG A 1 80 ? -11.245 12.072 6.990 1.00 90.94 80 ARG A C 1
ATOM 624 O O . ARG A 1 80 ? -11.852 11.136 7.512 1.00 90.94 80 ARG A O 1
ATOM 631 N N . SER A 1 81 ? -11.488 13.349 7.287 1.00 83.19 81 SER A N 1
ATOM 632 C CA . SER A 1 81 ? -12.542 13.762 8.219 1.00 83.19 81 SER A CA 1
ATOM 633 C C . SER A 1 81 ? -13.918 13.297 7.725 1.00 83.19 81 SER A C 1
ATOM 635 O O . SER A 1 81 ? -14.209 13.362 6.531 1.00 83.19 81 SER A O 1
ATOM 637 N N . GLY A 1 82 ? -14.750 12.789 8.635 1.00 82.44 82 GLY A N 1
ATOM 638 C CA . GLY A 1 82 ? -16.074 12.241 8.320 1.00 82.44 82 GLY A CA 1
ATOM 639 C C . GLY A 1 82 ? -16.082 10.799 7.794 1.00 82.44 82 GLY A C 1
ATOM 640 O O . GLY A 1 82 ? -17.158 10.243 7.588 1.00 82.44 82 GLY A O 1
ATOM 641 N N . ALA A 1 83 ? -14.920 10.162 7.601 1.00 84.38 83 ALA A N 1
ATOM 642 C CA . ALA A 1 83 ? -14.857 8.725 7.338 1.00 84.38 83 ALA A CA 1
ATOM 643 C C . ALA A 1 83 ? -15.126 7.910 8.624 1.00 84.38 83 ALA A C 1
ATOM 645 O O . ALA A 1 83 ? -14.866 8.400 9.728 1.00 84.38 83 ALA A O 1
ATOM 646 N N . PRO A 1 84 ? -15.601 6.653 8.514 1.00 87.69 84 PRO A N 1
ATOM 647 C CA . PRO A 1 84 ? -15.729 5.764 9.667 1.00 87.69 84 PRO A CA 1
ATOM 648 C C . PRO A 1 84 ? -14.403 5.644 10.425 1.00 87.69 84 PRO A C 1
ATOM 650 O O . PRO A 1 84 ? -13.356 5.523 9.804 1.00 87.69 84 PRO A O 1
ATOM 653 N N . LEU A 1 85 ? -14.423 5.617 11.761 1.00 88.94 85 LEU A N 1
ATOM 654 C CA . LEU A 1 85 ? -13.197 5.514 12.579 1.00 88.94 85 LEU A CA 1
ATOM 655 C C . LEU A 1 85 ? -12.395 4.226 12.319 1.00 88.94 85 LEU A C 1
ATOM 657 O O . LEU A 1 85 ? -11.195 4.160 12.608 1.00 88.94 85 LEU A O 1
ATOM 661 N N . GLN A 1 86 ? -13.064 3.197 11.796 1.00 92.25 86 GLN A N 1
ATOM 662 C CA . GLN A 1 86 ? -12.487 1.889 11.530 1.00 92.25 86 GLN A CA 1
ATOM 663 C C . GLN A 1 86 ? -12.663 1.475 10.070 1.00 92.25 86 GLN A C 1
ATOM 665 O O . GLN A 1 86 ? -13.656 1.815 9.432 1.00 92.25 86 GLN A O 1
ATOM 670 N N . VAL A 1 87 ? -11.709 0.695 9.567 1.00 91.81 87 VAL A N 1
ATOM 671 C CA . VAL A 1 87 ? -11.759 0.021 8.265 1.00 91.81 87 VAL A CA 1
ATOM 672 C C . VAL A 1 87 ? -11.424 -1.452 8.474 1.00 91.81 87 VAL A C 1
ATOM 674 O O . VAL A 1 87 ? -10.411 -1.771 9.089 1.00 91.81 87 VAL A O 1
ATOM 677 N N . CYS A 1 88 ? -12.319 -2.357 8.071 1.00 91.62 88 CYS A N 1
ATOM 678 C CA . CYS A 1 88 ? -12.204 -3.801 8.346 1.00 91.62 88 CYS A CA 1
ATOM 679 C C . CYS A 1 88 ? -11.934 -4.152 9.830 1.00 91.62 88 CYS A C 1
ATOM 681 O O . CYS A 1 88 ? -11.263 -5.140 10.109 1.00 91.62 88 CYS A O 1
ATOM 683 N N . GLY A 1 89 ? -12.399 -3.336 10.787 1.00 89.69 89 GLY A N 1
ATOM 684 C CA . GLY A 1 89 ? -12.122 -3.511 12.224 1.00 89.69 89 GLY A CA 1
ATOM 685 C C . GLY A 1 89 ? -10.771 -2.959 12.712 1.00 89.69 89 GLY A C 1
ATOM 686 O O . GLY A 1 89 ? -10.439 -3.088 13.888 1.00 89.69 89 GLY A O 1
ATOM 687 N N . LEU A 1 90 ? -9.981 -2.327 11.839 1.00 91.25 90 LEU A N 1
ATOM 688 C CA . LEU A 1 90 ? -8.730 -1.640 12.176 1.00 91.25 90 LEU A CA 1
ATOM 689 C C . LEU A 1 90 ? -8.982 -0.152 12.399 1.00 91.25 90 LEU A C 1
ATOM 691 O O . LEU A 1 90 ? -9.720 0.474 11.641 1.00 91.2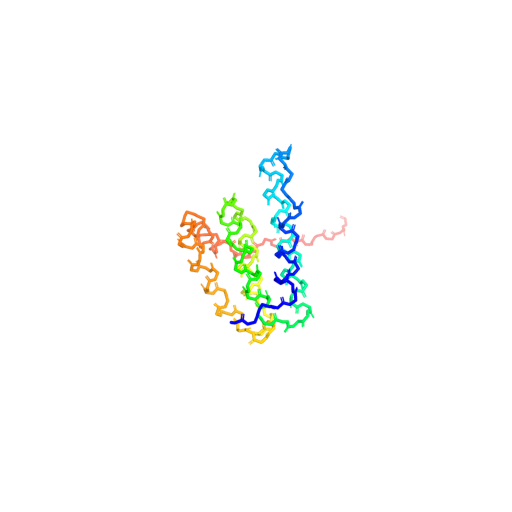5 90 LEU A O 1
ATOM 695 N N . ARG A 1 91 ? -8.320 0.452 13.391 1.00 94.38 91 ARG A N 1
ATOM 696 C CA . ARG A 1 91 ? -8.375 1.908 13.601 1.00 94.38 91 ARG A CA 1
ATOM 697 C C . ARG A 1 91 ? -7.642 2.625 12.468 1.00 94.38 91 ARG A C 1
ATOM 699 O O . ARG A 1 91 ? -6.435 2.447 12.319 1.00 94.38 91 ARG A O 1
ATOM 706 N N . ARG A 1 92 ? -8.343 3.485 11.723 1.00 93.94 92 ARG A N 1
ATOM 707 C CA . ARG A 1 92 ? -7.751 4.230 10.594 1.00 93.94 92 ARG A CA 1
ATOM 708 C C . ARG A 1 92 ? -6.589 5.122 11.018 1.00 93.94 92 ARG A C 1
ATOM 710 O O . ARG A 1 92 ? -5.604 5.194 10.300 1.00 93.94 92 ARG A O 1
ATOM 717 N N . ALA A 1 93 ? -6.683 5.742 12.196 1.00 92.69 93 ALA A N 1
ATOM 718 C CA . ALA A 1 93 ? -5.607 6.563 12.751 1.00 92.69 93 ALA A CA 1
ATOM 719 C C . ALA A 1 93 ? -4.316 5.753 12.961 1.00 92.69 93 ALA A C 1
ATOM 721 O O . ALA A 1 93 ? -3.266 6.166 12.491 1.00 92.69 93 ALA A O 1
ATOM 722 N N . ALA A 1 94 ? -4.418 4.557 13.555 1.00 93.56 94 ALA A N 1
ATOM 723 C CA . ALA A 1 94 ? -3.261 3.685 13.763 1.00 93.56 94 ALA A CA 1
ATOM 724 C C . ALA A 1 94 ? -2.637 3.238 12.431 1.00 93.56 94 ALA A C 1
ATOM 726 O O . ALA A 1 94 ? -1.425 3.280 12.273 1.00 93.56 94 ALA A O 1
ATOM 727 N N . LEU A 1 95 ? -3.469 2.893 11.440 1.00 94.31 95 LEU A N 1
ATOM 728 C CA . LEU A 1 95 ? -2.979 2.587 10.094 1.00 94.31 95 LEU A CA 1
ATOM 729 C C . LEU A 1 95 ? -2.295 3.791 9.441 1.00 94.31 95 LEU A C 1
ATOM 731 O O . LEU A 1 95 ? -1.273 3.632 8.786 1.00 94.31 95 LEU A O 1
ATOM 735 N N . CYS A 1 96 ? -2.847 4.993 9.611 1.00 94.69 96 CYS A N 1
ATOM 736 C CA . CYS A 1 96 ? -2.243 6.221 9.103 1.00 94.69 96 CYS A CA 1
ATOM 737 C C . CYS A 1 96 ? -0.853 6.443 9.715 1.00 94.69 96 CYS A C 1
ATOM 739 O O . CYS A 1 96 ? 0.100 6.701 8.981 1.00 94.69 96 CYS A O 1
ATOM 741 N N . ASP A 1 97 ? -0.725 6.277 11.034 1.00 94.62 97 ASP A N 1
ATOM 742 C CA . ASP A 1 97 ? 0.545 6.400 11.751 1.00 94.62 97 ASP A CA 1
ATOM 743 C C . ASP A 1 97 ? 1.574 5.371 11.253 1.00 94.62 97 ASP A C 1
ATOM 745 O O . ASP A 1 97 ? 2.705 5.744 10.928 1.00 94.62 97 ASP A O 1
ATOM 749 N N . ASP A 1 98 ? 1.165 4.108 11.091 1.00 95.12 98 ASP A N 1
ATOM 750 C CA . ASP A 1 98 ? 2.008 3.028 10.560 1.00 95.12 98 ASP A CA 1
ATOM 751 C C . ASP A 1 98 ? 2.483 3.326 9.122 1.00 95.12 98 ASP A C 1
ATOM 753 O O . ASP A 1 98 ? 3.663 3.154 8.786 1.00 95.12 98 ASP A O 1
ATOM 757 N N . VAL A 1 99 ? 1.586 3.825 8.262 1.00 95.62 99 VAL A N 1
ATOM 758 C CA . VAL A 1 99 ? 1.917 4.238 6.888 1.00 95.62 99 VAL A CA 1
ATOM 759 C C . VAL A 1 99 ? 2.905 5.404 6.900 1.00 95.62 99 VAL A C 1
ATOM 761 O O . VAL A 1 99 ? 3.923 5.354 6.206 1.00 95.62 99 VAL A O 1
ATOM 764 N N . ILE A 1 100 ? 2.664 6.438 7.709 1.00 94.94 100 ILE A N 1
ATOM 765 C CA . ILE A 1 100 ? 3.562 7.595 7.831 1.00 94.94 100 ILE A CA 1
ATOM 766 C C . ILE A 1 100 ? 4.942 7.154 8.326 1.00 94.94 100 ILE A C 1
ATOM 768 O O . ILE A 1 100 ? 5.959 7.608 7.794 1.00 94.94 100 ILE A O 1
ATOM 772 N N . GLN A 1 101 ? 5.003 6.264 9.317 1.00 95.38 101 GLN A N 1
ATOM 773 C CA . GLN A 1 101 ? 6.258 5.722 9.830 1.00 95.38 101 GLN A CA 1
ATOM 774 C C . GLN A 1 101 ? 7.017 4.949 8.746 1.00 95.38 101 GLN A C 1
ATOM 776 O O . GLN A 1 101 ? 8.219 5.163 8.570 1.00 95.38 101 GLN A O 1
ATOM 781 N N . THR A 1 102 ? 6.319 4.121 7.970 1.00 95.25 102 THR A N 1
ATOM 782 C CA . THR A 1 102 ? 6.905 3.373 6.848 1.00 95.25 102 THR A CA 1
ATOM 783 C C . THR A 1 102 ? 7.494 4.318 5.799 1.00 95.25 102 THR A C 1
ATOM 785 O O . THR A 1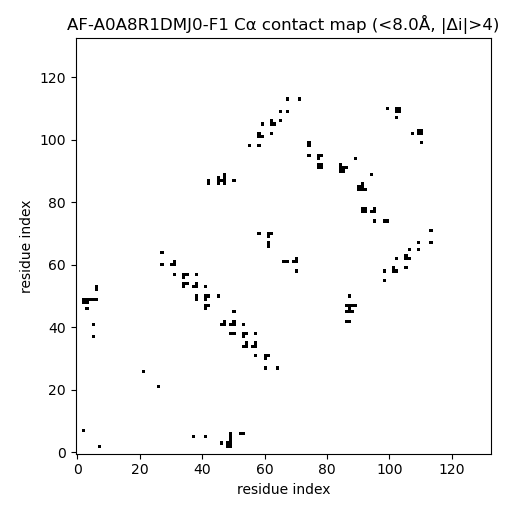 102 ? 8.642 4.147 5.382 1.00 95.25 102 THR A O 1
ATOM 788 N N . ILE A 1 103 ? 6.760 5.369 5.417 1.00 94.94 103 ILE A N 1
ATOM 789 C CA . ILE A 1 103 ? 7.229 6.364 4.441 1.00 94.94 103 ILE A CA 1
ATOM 790 C C . ILE A 1 103 ? 8.449 7.118 4.980 1.00 94.94 103 ILE A C 1
ATOM 792 O O . ILE A 1 103 ? 9.419 7.295 4.248 1.00 94.94 103 ILE A O 1
ATOM 796 N N . LYS A 1 104 ? 8.462 7.516 6.260 1.00 94.69 104 LYS A N 1
ATOM 797 C CA . LYS A 1 104 ? 9.629 8.168 6.887 1.00 94.69 104 LYS A CA 1
ATOM 798 C C . LYS A 1 104 ? 10.881 7.294 6.838 1.00 94.69 104 LYS A C 1
ATOM 800 O O . LYS A 1 104 ? 11.965 7.810 6.586 1.00 94.69 104 LYS A O 1
ATOM 805 N N . GLN A 1 105 ? 10.735 5.989 7.066 1.00 94.50 105 GLN A N 1
ATOM 806 C CA . GLN A 1 105 ? 11.854 5.045 7.062 1.00 94.50 105 GLN A CA 1
ATOM 807 C C . GLN A 1 105 ? 12.373 4.747 5.650 1.00 94.50 105 GLN A C 1
ATOM 809 O O . GLN A 1 105 ? 13.580 4.626 5.454 1.00 94.50 105 GLN A O 1
ATOM 814 N N . ARG A 1 106 ? 11.479 4.610 4.663 1.00 94.12 106 ARG A N 1
ATOM 815 C CA . ARG A 1 106 ? 11.843 4.201 3.295 1.00 94.12 106 ARG A CA 1
ATOM 816 C C . ARG A 1 106 ? 12.144 5.374 2.362 1.00 94.12 106 ARG A C 1
ATOM 818 O O . ARG A 1 106 ? 12.979 5.237 1.476 1.00 94.12 106 ARG A O 1
ATOM 825 N N . GLN A 1 107 ? 11.454 6.500 2.532 1.00 92.44 107 GLN A N 1
ATOM 826 C CA . GLN A 1 107 ? 11.492 7.671 1.650 1.00 92.44 107 GLN A CA 1
ATOM 827 C C . GLN A 1 107 ? 11.416 8.987 2.459 1.00 92.44 107 GLN A C 1
ATOM 829 O O . GLN A 1 107 ? 10.439 9.739 2.350 1.00 92.44 107 GLN A O 1
ATOM 834 N N . PRO A 1 108 ? 12.449 9.325 3.255 1.00 91.38 108 PRO A N 1
ATOM 835 C CA . PRO A 1 108 ? 12.425 10.490 4.147 1.00 91.38 108 PRO A CA 1
ATOM 836 C C . PRO A 1 108 ? 12.247 11.825 3.405 1.00 91.38 108 PRO A C 1
ATOM 838 O O . PRO A 1 108 ? 11.585 12.728 3.912 1.00 91.38 108 PRO A O 1
ATOM 841 N N . ALA A 1 109 ? 12.777 11.940 2.182 1.00 91.88 109 ALA A N 1
ATOM 842 C CA . ALA A 1 109 ? 12.621 13.133 1.348 1.00 91.88 109 ALA A CA 1
ATOM 843 C C . ALA A 1 109 ? 11.179 13.337 0.849 1.00 91.88 109 ALA A C 1
ATOM 845 O O . ALA A 1 109 ? 10.740 14.469 0.675 1.00 91.88 109 ALA A O 1
ATOM 846 N N . ILE A 1 110 ? 10.433 12.253 0.616 1.00 90.19 110 ILE A N 1
ATOM 847 C CA . ILE A 1 110 ? 9.008 12.336 0.276 1.00 90.19 110 ILE A CA 1
ATOM 848 C C . ILE A 1 110 ? 8.200 12.632 1.542 1.00 90.19 110 ILE A C 1
ATOM 850 O O . ILE A 1 110 ? 7.310 13.479 1.515 1.00 90.19 110 ILE A O 1
ATOM 854 N N . ALA A 1 111 ? 8.537 11.993 2.667 1.00 89.81 111 ALA A N 1
ATOM 855 C CA . ALA A 1 111 ? 7.877 12.237 3.948 1.00 89.81 111 ALA A CA 1
ATOM 856 C C . ALA A 1 111 ? 7.928 13.721 4.352 1.00 89.81 111 ALA A C 1
ATOM 858 O O . ALA A 1 111 ? 6.915 14.275 4.783 1.00 89.81 111 ALA A O 1
ATOM 859 N N . SER A 1 112 ? 9.082 14.377 4.179 1.00 89.62 112 SER A N 1
ATOM 860 C CA . SER A 1 112 ? 9.229 15.808 4.463 1.00 89.62 112 SER A CA 1
ATOM 861 C C . SER A 1 112 ? 8.367 16.667 3.539 1.00 89.62 112 SER A C 1
ATOM 863 O O . SER A 1 112 ? 7.651 17.536 4.025 1.00 89.62 112 SER A O 1
ATOM 865 N N . ARG A 1 113 ? 8.345 16.383 2.229 1.00 89.69 113 ARG A N 1
ATOM 866 C CA . ARG A 1 113 ? 7.500 17.107 1.265 1.00 89.69 113 ARG A CA 1
ATOM 867 C C . ARG A 1 113 ? 6.008 16.950 1.542 1.00 89.69 113 ARG A C 1
ATOM 869 O O . ARG A 1 113 ? 5.273 17.931 1.461 1.00 89.69 113 ARG A O 1
ATOM 876 N N . ILE A 1 114 ? 5.561 15.754 1.924 1.00 87.31 114 ILE A N 1
ATOM 877 C CA . ILE A 1 114 ? 4.164 15.517 2.306 1.00 87.31 114 ILE A CA 1
ATOM 878 C C . ILE A 1 114 ? 3.807 16.329 3.559 1.00 87.31 114 ILE A C 1
ATOM 880 O O . ILE A 1 114 ? 2.760 16.975 3.574 1.00 87.31 114 ILE A O 1
ATOM 884 N N . ALA A 1 115 ? 4.685 16.357 4.567 1.00 79.19 115 ALA A N 1
ATOM 885 C CA . ALA A 1 115 ? 4.479 17.148 5.781 1.00 79.19 115 ALA A CA 1
ATOM 886 C C . ALA A 1 115 ? 4.452 18.662 5.496 1.00 79.19 115 ALA A C 1
ATOM 888 O O . ALA A 1 115 ? 3.571 19.368 5.982 1.00 79.19 115 ALA A O 1
ATOM 889 N N . SER A 1 116 ? 5.367 19.160 4.658 1.00 72.38 116 SER A N 1
ATOM 890 C CA . SER A 1 116 ? 5.415 20.569 4.242 1.00 72.38 116 SER A CA 1
ATOM 891 C C . SER A 1 116 ? 4.250 20.971 3.335 1.00 72.38 116 SER A C 1
ATOM 893 O O . SER A 1 116 ? 3.849 22.127 3.323 1.00 72.38 116 SER A O 1
ATOM 895 N N . GLY A 1 117 ? 3.670 20.030 2.588 1.00 58.91 117 GLY A N 1
ATOM 896 C CA . GLY A 1 117 ? 2.492 20.255 1.749 1.00 58.91 117 GLY A CA 1
ATOM 897 C C . GLY A 1 117 ? 1.161 20.281 2.509 1.00 58.91 117 GLY A C 1
ATOM 898 O O . GLY A 1 117 ? 0.116 20.357 1.862 1.00 58.91 117 GLY A O 1
ATOM 899 N N . SER A 1 118 ? 1.184 20.178 3.845 1.00 49.09 118 SER A N 1
ATOM 900 C CA . SER A 1 118 ? 0.008 20.272 4.724 1.00 49.09 118 SER A CA 1
ATOM 901 C C . SER A 1 118 ? -0.273 21.700 5.225 1.00 49.09 118 SER A C 1
ATOM 903 O O . SER A 1 118 ? -1.289 21.912 5.884 1.00 49.09 118 SER A O 1
ATOM 905 N N . THR A 1 119 ? 0.578 22.688 4.920 1.00 39.50 119 THR A N 1
ATOM 906 C CA . THR A 1 119 ? 0.433 24.092 5.367 1.00 39.50 119 THR A CA 1
ATOM 907 C C . THR A 1 119 ? -0.147 25.053 4.320 1.00 39.50 119 THR A C 1
ATOM 909 O O . THR A 1 119 ? -0.124 26.262 4.530 1.00 39.50 119 THR A O 1
ATOM 912 N N . THR A 1 120 ? -0.738 24.571 3.221 1.00 42.28 120 THR A N 1
ATOM 913 C CA . THR A 1 120 ? -1.401 25.440 2.221 1.00 42.28 120 THR A CA 1
ATOM 914 C C . THR A 1 120 ? -2.803 24.968 1.838 1.00 42.28 120 THR A C 1
ATOM 916 O O . THR A 1 120 ? -3.134 24.793 0.668 1.00 42.28 120 THR A O 1
ATOM 919 N N . ALA A 1 121 ? -3.668 24.821 2.839 1.00 43.66 121 ALA A N 1
ATOM 920 C CA . ALA A 1 121 ? -5.115 24.836 2.640 1.00 43.66 121 ALA A CA 1
ATOM 921 C C . ALA A 1 121 ? -5.747 25.941 3.502 1.00 43.66 121 ALA A C 1
ATOM 923 O O . ALA A 1 121 ? -6.460 25.664 4.461 1.00 43.66 121 ALA A O 1
ATOM 924 N N . THR A 1 122 ? -5.484 27.201 3.144 1.00 33.81 122 THR A N 1
ATOM 925 C CA . THR A 1 122 ? -6.316 28.333 3.574 1.00 33.81 122 THR A CA 1
ATOM 926 C C . THR A 1 122 ? -7.137 28.796 2.380 1.00 33.81 122 THR A C 1
ATOM 928 O O . THR A 1 122 ? -6.614 29.277 1.378 1.00 33.81 122 THR A O 1
ATOM 931 N N . SER A 1 123 ? -8.441 28.580 2.510 1.00 40.59 123 SER A N 1
ATOM 932 C CA . SER 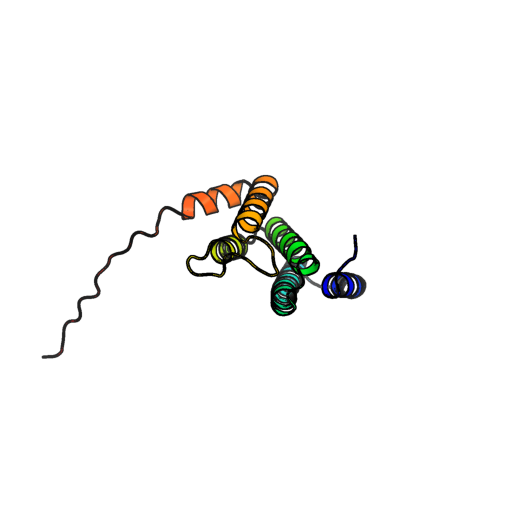A 1 123 ? -9.516 29.136 1.697 1.00 40.59 123 SER A CA 1
ATOM 933 C C . SER A 1 123 ? -9.451 30.669 1.621 1.00 40.59 123 SER A C 1
ATOM 935 O O . SER A 1 123 ? -9.164 31.318 2.624 1.00 40.59 123 SER A O 1
ATOM 937 N N . ILE A 1 124 ? -9.770 31.227 0.448 1.00 45.25 124 ILE A N 1
ATOM 938 C CA . ILE A 1 124 ? -10.797 32.258 0.173 1.00 45.25 124 ILE A CA 1
ATOM 939 C C . ILE A 1 124 ? -10.366 33.044 -1.075 1.00 45.25 124 ILE A C 1
ATOM 941 O O . ILE A 1 124 ? -9.413 33.816 -1.065 1.00 45.25 124 ILE A O 1
ATOM 945 N N . GLY A 1 125 ? -11.140 32.885 -2.144 1.00 36.03 125 GLY A N 1
ATOM 946 C CA . GLY A 1 125 ? -11.141 33.761 -3.309 1.00 36.03 125 GLY A CA 1
ATOM 947 C C . GLY A 1 125 ? -12.556 33.801 -3.865 1.00 36.03 125 GLY A C 1
ATOM 948 O O . GLY A 1 125 ? -12.861 33.092 -4.817 1.00 36.03 125 GLY A O 1
ATOM 949 N N . ASN A 1 126 ? -13.426 34.562 -3.192 1.00 41.53 126 ASN A N 1
ATOM 950 C CA . ASN A 1 126 ? -14.813 34.833 -3.571 1.00 41.53 126 ASN A CA 1
ATOM 951 C C . ASN A 1 126 ? -14.942 35.071 -5.082 1.00 41.53 126 ASN A C 1
ATOM 953 O O . ASN A 1 126 ? -14.567 36.130 -5.585 1.00 41.53 126 ASN A O 1
ATOM 957 N N . THR A 1 127 ? -15.534 34.120 -5.802 1.00 38.75 127 THR A N 1
ATOM 958 C CA . THR A 1 127 ? -16.069 34.390 -7.135 1.00 38.75 127 THR A CA 1
ATOM 959 C C . THR A 1 127 ? -17.362 35.169 -6.929 1.00 38.75 127 THR A C 1
ATOM 961 O O . THR A 1 127 ? -18.407 34.595 -6.629 1.00 38.75 127 THR A O 1
ATOM 964 N N . MET A 1 128 ? -17.275 36.501 -6.990 1.00 39.34 128 MET A N 1
ATOM 965 C CA . MET A 1 128 ? -18.467 37.338 -7.009 1.00 39.34 128 MET A CA 1
ATOM 966 C C . MET A 1 128 ? -19.308 36.967 -8.227 1.00 39.34 128 MET A C 1
ATOM 968 O O . MET A 1 128 ? -18.910 37.168 -9.372 1.00 39.34 128 MET A O 1
ATOM 972 N N . ILE A 1 129 ? -20.495 36.447 -7.938 1.00 52.12 129 ILE A N 1
ATOM 973 C CA . ILE A 1 129 ? -21.647 36.476 -8.824 1.00 52.12 129 ILE A CA 1
ATOM 974 C C . ILE A 1 129 ? -21.862 37.942 -9.203 1.00 52.12 129 ILE A C 1
ATOM 976 O O . ILE A 1 129 ? -22.108 38.776 -8.330 1.00 52.12 129 ILE A O 1
ATOM 980 N N . A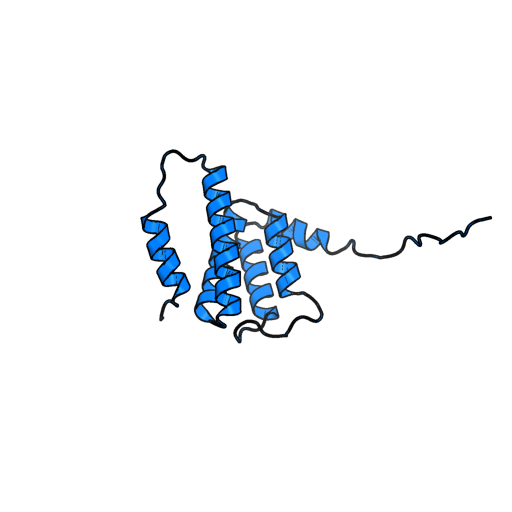RG A 1 130 ? -21.785 38.269 -10.493 1.00 42.72 130 ARG A N 1
ATOM 981 C CA . ARG A 1 130 ? -22.371 39.510 -10.993 1.00 42.72 130 ARG A CA 1
ATOM 982 C C . ARG A 1 130 ? -23.254 39.209 -12.193 1.00 42.72 130 ARG A C 1
ATOM 984 O O . ARG A 1 130 ? -22.800 38.840 -13.269 1.00 42.72 130 ARG A O 1
ATOM 991 N N . THR A 1 131 ? -24.536 39.289 -11.876 1.00 43.06 131 THR A N 1
ATOM 992 C CA . THR A 1 131 ? -25.737 39.111 -12.675 1.00 43.06 131 THR A CA 1
ATOM 993 C C . THR A 1 131 ? -25.772 40.032 -13.893 1.00 43.06 131 THR A C 1
ATOM 995 O O . THR A 1 131 ? -25.277 41.156 -13.843 1.00 43.06 131 THR A O 1
ATOM 998 N N . LEU A 1 132 ? -26.408 39.516 -14.946 1.00 45.06 132 LEU A N 1
ATOM 999 C CA . LEU A 1 132 ? -26.885 40.192 -16.153 1.00 45.06 132 LEU A CA 1
ATOM 1000 C C . LEU A 1 132 ? -27.553 41.545 -15.860 1.00 45.06 132 LEU A C 1
ATOM 1002 O O . LEU A 1 132 ? -28.503 41.570 -15.081 1.00 45.06 132 LEU A O 1
ATOM 1006 N N . PHE A 1 133 ? -27.086 42.598 -16.537 1.00 45.00 133 PHE A N 1
ATOM 1007 C CA . PHE A 1 133 ? -27.859 43.625 -17.252 1.00 45.00 133 PHE A CA 1
ATOM 1008 C C . PHE A 1 133 ? -26.943 44.272 -18.296 1.00 45.00 133 PHE A C 1
ATOM 1010 O O . PHE A 1 133 ? -25.765 44.524 -17.953 1.00 45.00 133 PHE A O 1
#

Nearest PDB structures (foldseek):
  5yje-assembly1_A  TM=7.652E-01  e=9.123E-04  Homo sapiens
  5yje-assembly1_C  TM=8.454E-01  e=3.304E-03  Homo sapiens
  8amz-assembly1_P  TM=6.596E-01  e=9.211E-01  Spinacia oleracea
  5lqw-assembly1_H  TM=4.577E-01  e=4.134E+00  Saccharomyces cerevisiae
  5a5b-assembly1_Q  TM=3.965E-01  e=7.068E+00  Saccharomyces cerevisiae

Solvent-accessible surface area (backbone atoms only — not comparable to full-atom values): 7851 Å² total; per-residue (Å²): 134,88,75,34,74,62,54,52,47,51,60,55,50,64,75,71,66,78,63,89,86,58,57,70,67,57,54,48,52,51,53,48,53,53,31,53,52,50,27,55,51,20,50,76,69,44,38,45,66,29,25,56,52,33,43,52,55,33,54,51,51,36,49,75,72,61,42,57,70,61,54,51,48,54,47,50,60,45,66,37,84,92,56,72,69,50,55,42,85,40,54,26,63,62,52,36,51,53,49,52,51,50,38,43,75,72,33,48,73,54,41,51,50,56,61,63,64,67,79,78,82,78,88,87,79,84,79,76,85,77,79,92,128

Radius of gyration: 18.55 Å; Cα contacts (8 Å, |Δi|>4): 95; chains: 1; bounding box: 40×61×36 Å

Mean predicted aligned error: 9.45 Å

pLDDT: mean 82.5, std 17.87, range [33.81, 96.88]

InterPro domains:
  IPR011494 Protein HIRA-like, C-terminal [PF07569] (8-78)
  IPR031120 WD repeat HIR1-like [PTHR13831] (3-115)

Organism: Caenorhabditis japonica (NCBI:txid281687)